Protein AF-A0A839UXY5-F1 (afdb_monomer_lite)

Foldseek 3Di:
DDDPDDPPPPPPPPPPPDPQLQDFLDADPVQLETEGAGLCVVVDDLVCVLVSVVSNCVVVVDDPDWHKYFYFNDSVCVPDPDDDLQTGAWMAIPVQCWIWGRDPPDPDIDIHRHDD

Organism: NCBI:txid1510459

Sequence (116 aa):
MNKVLLVVAALFSFNTLADTCTEIAKYDELMSQIYVVCPDLPNINDDDLGTIVYTIFKENEFTPDEYTIDFVTSKQFLTQESLTKENHVGFYYTHDNGLIIWPKNQDKIRHVQLRI

Radius of gyration: 18.56 Å; chains: 1; bounding box: 71×27×42 Å

Secondary structure (DSSP, 8-state):
------------------TTSS-EEEEETTTTEEEEE-TTGGGS-HHHHHHHHHHHHHHTT--SS--EEEEES-GGGGGSSS--TTTEEEEEETTTTEEEE--TT-SS-EEEE---

Structure (mmCIF, N/CA/C/O backbone):
data_AF-A0A839UXY5-F1
#
_entry.id   AF-A0A839UXY5-F1
#
loop_
_atom_site.group_PDB
_atom_site.id
_atom_site.type_symbol
_atom_site.label_atom_id
_atom_site.label_alt_id
_atom_site.label_comp_id
_atom_site.label_asym_id
_atom_site.label_entity_id
_atom_site.label_seq_id
_atom_site.pdbx_PDB_ins_code
_atom_site.Cartn_x
_atom_site.Cartn_y
_atom_site.Cartn_z
_atom_site.occupancy
_atom_site.B_iso_or_equiv
_atom_site.auth_seq_id
_atom_site.auth_comp_id
_atom_site.auth_asym_id
_atom_site.auth_atom_id
_atom_site.pdbx_PDB_model_num
ATOM 1 N N . MET A 1 1 ? -56.680 -0.500 -26.641 1.00 41.47 1 MET A N 1
ATOM 2 C CA . MET A 1 1 ? -55.532 -1.300 -27.123 1.00 41.47 1 MET A CA 1
ATOM 3 C C . MET A 1 1 ? -54.241 -0.638 -26.669 1.00 41.47 1 MET A C 1
ATOM 5 O O . MET A 1 1 ? -54.153 0.582 -26.693 1.00 41.47 1 MET A O 1
ATOM 9 N N . ASN A 1 2 ? -53.339 -1.460 -26.139 1.00 39.28 2 ASN A N 1
ATOM 10 C CA . ASN A 1 2 ? -52.280 -1.162 -25.169 1.00 39.28 2 ASN A CA 1
ATOM 11 C C . ASN A 1 2 ? -51.307 -0.029 -25.533 1.00 39.28 2 ASN A C 1
ATOM 13 O O . ASN A 1 2 ? -50.680 -0.056 -26.587 1.00 39.28 2 ASN A O 1
ATOM 17 N N . LYS A 1 3 ? -51.087 0.890 -24.582 1.00 45.91 3 LYS A N 1
ATOM 18 C CA . LYS A 1 3 ? -49.857 1.688 -24.493 1.00 45.91 3 LYS A CA 1
ATOM 19 C C . LYS A 1 3 ? -48.847 0.877 -23.680 1.00 45.91 3 LYS A C 1
ATOM 21 O O . LYS A 1 3 ? -48.994 0.764 -22.467 1.00 45.91 3 LYS A O 1
ATOM 26 N N . VAL A 1 4 ? -47.869 0.271 -24.345 1.00 52.50 4 VAL A N 1
ATOM 27 C CA . VAL A 1 4 ? -46.725 -0.357 -23.672 1.00 52.50 4 VAL A CA 1
ATOM 28 C C . VAL A 1 4 ? -45.754 0.762 -23.310 1.00 52.50 4 VAL A C 1
ATOM 30 O O . VAL A 1 4 ? -45.092 1.319 -24.180 1.00 52.50 4 VAL A O 1
ATOM 33 N N . LEU A 1 5 ? -45.726 1.136 -22.032 1.00 52.59 5 LEU A N 1
ATOM 34 C CA . LEU A 1 5 ? -44.710 2.029 -21.487 1.00 52.59 5 LEU A CA 1
ATOM 35 C C . LEU A 1 5 ? -43.489 1.167 -21.142 1.00 52.59 5 LEU A C 1
ATOM 37 O O . LEU A 1 5 ? -43.499 0.427 -20.161 1.00 52.59 5 LEU A O 1
ATOM 41 N N . LEU A 1 6 ? -42.469 1.210 -21.993 1.00 49.56 6 LEU A N 1
ATOM 42 C CA . LEU A 1 6 ? -41.216 0.487 -21.795 1.00 49.56 6 LEU A CA 1
ATOM 43 C C . LEU A 1 6 ? -40.305 1.358 -20.919 1.00 49.56 6 LEU A C 1
ATOM 45 O O . LEU A 1 6 ? -39.640 2.268 -21.406 1.00 49.56 6 LEU A O 1
ATOM 49 N N . VAL A 1 7 ? -40.327 1.122 -19.606 1.00 55.56 7 VAL A N 1
ATOM 50 C CA . VAL A 1 7 ? -39.362 1.717 -18.672 1.00 55.56 7 VAL A CA 1
ATOM 51 C C . VAL A 1 7 ? -38.105 0.856 -18.717 1.00 55.56 7 VAL A C 1
ATOM 53 O O . VAL A 1 7 ? -38.016 -0.174 -18.054 1.00 55.56 7 VAL A O 1
ATOM 56 N N . VAL A 1 8 ? -37.138 1.262 -19.537 1.00 54.78 8 VAL A N 1
ATOM 57 C CA . VAL A 1 8 ? -35.776 0.722 -19.482 1.00 54.78 8 VAL A CA 1
ATOM 58 C C . VAL A 1 8 ? -35.080 1.410 -18.313 1.00 54.78 8 VAL A C 1
ATOM 60 O O . VAL A 1 8 ? -34.494 2.480 -18.457 1.00 54.78 8 VAL A O 1
ATOM 63 N N . ALA A 1 9 ? -35.194 0.816 -17.126 1.00 54.34 9 ALA A N 1
ATOM 64 C CA . ALA A 1 9 ? -34.331 1.146 -16.004 1.00 54.34 9 ALA A CA 1
ATOM 65 C C . ALA A 1 9 ? -32.935 0.597 -16.322 1.00 54.34 9 ALA A C 1
ATOM 67 O O . ALA A 1 9 ? -32.608 -0.543 -15.996 1.00 54.34 9 ALA A O 1
ATOM 68 N N . ALA A 1 10 ? -32.128 1.396 -17.020 1.00 52.59 10 ALA A N 1
ATOM 69 C CA . ALA A 1 10 ? -30.698 1.167 -17.119 1.00 52.59 10 ALA A CA 1
ATOM 70 C C . ALA A 1 10 ? -30.101 1.407 -15.726 1.00 52.59 10 ALA A C 1
ATOM 72 O O . ALA A 1 10 ? -29.702 2.518 -15.379 1.00 52.59 10 ALA A O 1
ATOM 73 N N . LEU A 1 11 ? -30.113 0.360 -14.901 1.00 43.88 11 LEU A N 1
ATOM 74 C CA . LEU A 1 11 ? -29.339 0.282 -13.672 1.00 43.88 11 LEU A CA 1
ATOM 75 C C . LEU A 1 11 ? -27.864 0.200 -14.074 1.00 43.88 11 LEU A C 1
ATOM 77 O O . LEU A 1 11 ? -27.267 -0.872 -14.104 1.00 43.88 11 LEU A O 1
ATOM 81 N N . PHE A 1 12 ? -27.281 1.346 -14.419 1.00 49.41 12 PHE A N 1
ATOM 82 C CA . PHE A 1 12 ? -25.841 1.524 -14.329 1.00 49.41 12 PHE A CA 1
ATOM 83 C C . PHE A 1 12 ? -25.503 1.583 -12.841 1.00 49.41 12 PHE A C 1
ATOM 85 O O . PHE A 1 12 ? -25.390 2.648 -12.238 1.00 49.41 12 PHE A O 1
ATOM 92 N N . SER A 1 13 ? -25.405 0.406 -12.228 1.00 39.38 13 SER A N 1
ATOM 93 C CA . SER A 1 13 ? -24.669 0.229 -10.988 1.00 39.38 13 SER A CA 1
ATOM 94 C C . SER A 1 13 ? -23.206 0.479 -11.327 1.00 39.38 13 SER A C 1
ATOM 96 O O . SER A 1 13 ? -22.485 -0.428 -11.734 1.00 39.38 13 SER A O 1
ATOM 98 N N . PHE A 1 14 ? -22.781 1.737 -11.235 1.00 42.94 14 PHE A N 1
ATOM 99 C CA . PHE A 1 14 ? -21.368 2.049 -11.128 1.00 42.94 14 PHE A CA 1
ATOM 100 C C . PHE A 1 14 ? -20.891 1.368 -9.845 1.00 42.94 14 PHE A C 1
ATOM 102 O O . PHE A 1 14 ? -21.169 1.839 -8.744 1.00 42.94 14 PHE A O 1
ATOM 109 N N . ASN A 1 15 ? -20.239 0.215 -9.987 1.00 39.25 15 ASN A N 1
ATOM 110 C CA . ASN A 1 15 ? -19.359 -0.299 -8.953 1.00 39.25 15 ASN A CA 1
ATOM 111 C C . ASN A 1 15 ? -18.218 0.713 -8.867 1.00 39.25 15 ASN A C 1
ATOM 113 O O . ASN A 1 15 ? -17.229 0.599 -9.585 1.00 39.25 15 ASN A O 1
ATOM 117 N N . THR A 1 16 ? -18.397 1.761 -8.067 1.00 43.47 16 THR A N 1
ATOM 118 C CA . THR A 1 16 ? -17.307 2.629 -7.635 1.00 43.47 16 THR A CA 1
ATOM 119 C C . THR A 1 16 ? -16.411 1.763 -6.757 1.00 43.47 16 THR A C 1
ATOM 121 O O . THR A 1 16 ? -16.581 1.703 -5.539 1.00 43.47 16 THR A O 1
ATOM 124 N N . LEU A 1 17 ? -15.535 0.986 -7.392 1.00 48.03 17 LEU A N 1
ATOM 125 C CA . LEU A 1 17 ? -14.379 0.403 -6.737 1.00 48.03 17 LEU A CA 1
ATOM 126 C C . LEU A 1 17 ? -13.593 1.578 -6.158 1.00 48.03 17 LEU A C 1
ATOM 128 O O . LEU A 1 17 ? -13.076 2.385 -6.914 1.00 48.03 17 LEU A O 1
ATOM 132 N N . ALA A 1 18 ? -13.569 1.686 -4.833 1.00 47.12 18 ALA A N 1
ATOM 133 C CA . ALA A 1 18 ? -12.376 2.075 -4.094 1.00 47.12 18 ALA A CA 1
ATOM 134 C C . ALA A 1 18 ? -11.511 3.206 -4.701 1.00 47.12 18 ALA A C 1
ATOM 136 O O . ALA A 1 18 ? -10.300 3.035 -4.817 1.00 47.12 18 ALA A O 1
ATOM 137 N N . ASP A 1 19 ? -12.089 4.377 -4.996 1.00 53.88 19 ASP A N 1
ATOM 138 C CA . ASP A 1 19 ? -11.346 5.582 -5.437 1.00 53.88 19 ASP A CA 1
ATOM 139 C C . ASP A 1 19 ? -10.258 6.043 -4.435 1.00 53.88 19 ASP A C 1
ATOM 141 O O . ASP A 1 19 ? -9.545 7.010 -4.674 1.00 53.88 19 ASP A O 1
ATOM 145 N N . THR A 1 20 ? -10.116 5.386 -3.282 1.00 67.81 20 THR A N 1
ATOM 146 C CA . THR A 1 20 ? -9.202 5.782 -2.207 1.00 67.81 20 THR A CA 1
ATOM 147 C C . THR A 1 20 ? -7.893 4.997 -2.180 1.00 67.81 20 THR A C 1
ATOM 149 O O . THR A 1 20 ? -6.909 5.493 -1.643 1.00 67.81 20 THR A O 1
ATOM 152 N N . CYS A 1 21 ? -7.827 3.800 -2.769 1.00 86.69 21 CYS A N 1
ATOM 153 C CA . CYS A 1 21 ? -6.695 2.890 -2.555 1.00 86.69 21 CYS A CA 1
ATOM 154 C C . CYS A 1 21 ? -5.510 3.087 -3.506 1.00 86.69 21 CYS A C 1
ATOM 156 O O . CYS A 1 21 ? -4.535 2.350 -3.395 1.00 86.69 21 CYS A O 1
ATOM 158 N N . THR A 1 22 ? -5.580 4.045 -4.428 1.00 84.50 22 THR A N 1
ATOM 159 C CA . THR A 1 22 ? -4.500 4.360 -5.378 1.00 84.50 22 THR A CA 1
ATOM 160 C C . THR A 1 22 ? -3.860 5.727 -5.126 1.00 84.50 22 THR A C 1
ATOM 162 O O . THR A 1 22 ? -2.780 5.999 -5.644 1.00 84.50 22 THR A O 1
ATOM 165 N N . GLU A 1 23 ? -4.473 6.579 -4.295 1.00 87.69 23 GLU A N 1
ATOM 166 C CA . GLU A 1 23 ? -3.940 7.904 -3.967 1.00 87.69 23 GLU A CA 1
ATOM 167 C C . GLU A 1 23 ? -2.804 7.803 -2.936 1.00 87.69 23 GLU A C 1
ATOM 169 O O . GLU A 1 23 ? -2.986 7.335 -1.805 1.00 87.69 23 GLU A O 1
ATOM 174 N N . ILE A 1 24 ? -1.629 8.317 -3.304 1.00 89.81 24 ILE A N 1
ATOM 175 C CA . ILE A 1 24 ? -0.496 8.447 -2.389 1.00 89.81 24 ILE A CA 1
ATOM 176 C C . ILE A 1 24 ? -0.755 9.603 -1.429 1.00 89.81 24 ILE A C 1
ATOM 178 O O . ILE A 1 24 ? -0.884 10.761 -1.821 1.00 89.81 24 ILE A O 1
ATOM 182 N N . ALA A 1 25 ? -0.780 9.293 -0.139 1.00 90.56 25 ALA A N 1
ATOM 183 C CA . ALA A 1 25 ? -0.947 10.284 0.910 1.00 90.56 25 ALA A CA 1
ATOM 184 C C . ALA A 1 25 ? 0.390 10.850 1.413 1.00 90.56 25 ALA A C 1
ATOM 186 O O . ALA A 1 25 ? 0.429 11.984 1.893 1.00 90.56 25 ALA A O 1
ATOM 187 N N . LYS A 1 26 ? 1.477 10.076 1.311 1.00 91.44 26 LYS A N 1
ATOM 188 C CA . LYS A 1 26 ? 2.851 10.512 1.598 1.00 91.44 26 LYS A CA 1
ATOM 189 C C . LYS A 1 26 ? 3.838 9.632 0.832 1.00 91.44 26 LYS A C 1
ATOM 191 O O . LYS A 1 26 ? 3.619 8.433 0.711 1.00 91.44 26 LYS A O 1
ATOM 196 N N . TYR A 1 27 ? 4.937 10.224 0.382 1.00 91.88 27 TYR A N 1
ATOM 197 C CA . TYR A 1 27 ? 6.087 9.512 -0.164 1.00 91.88 27 TYR A CA 1
ATOM 198 C C . TYR A 1 27 ? 7.353 9.980 0.563 1.00 91.88 27 TYR A C 1
ATOM 200 O O . TYR A 1 27 ? 7.573 11.183 0.707 1.00 91.88 27 TYR A O 1
ATOM 208 N N . ASP A 1 28 ? 8.132 9.030 1.074 1.00 90.06 28 ASP A N 1
ATOM 209 C CA . ASP A 1 28 ? 9.457 9.250 1.648 1.00 90.06 28 ASP A CA 1
ATOM 210 C C . ASP A 1 28 ? 10.509 8.718 0.671 1.00 90.06 28 ASP A C 1
ATOM 212 O O . ASP A 1 28 ? 10.731 7.511 0.566 1.00 90.06 28 ASP A O 1
ATOM 216 N N . GLU A 1 29 ? 11.126 9.636 -0.071 1.00 87.62 29 GLU A N 1
ATOM 217 C CA . GLU A 1 29 ? 12.111 9.321 -1.108 1.00 87.62 29 GLU A CA 1
ATOM 218 C C . GLU A 1 29 ? 13.391 8.702 -0.539 1.00 87.62 29 GLU A C 1
ATOM 220 O O . GLU A 1 29 ? 13.960 7.807 -1.154 1.00 87.62 29 GLU A O 1
ATOM 225 N N . LEU A 1 30 ? 13.831 9.127 0.651 1.00 88.50 30 LEU A N 1
ATOM 226 C CA . LEU A 1 30 ? 15.072 8.629 1.255 1.00 88.50 30 LEU A CA 1
ATOM 227 C C . LEU A 1 30 ? 14.953 7.169 1.689 1.00 88.50 30 LEU A C 1
ATOM 229 O O . LEU A 1 30 ? 15.947 6.445 1.702 1.00 88.50 30 LEU A O 1
ATOM 233 N N . MET A 1 31 ? 13.744 6.764 2.074 1.00 89.81 31 MET A N 1
ATOM 234 C CA . MET A 1 31 ? 13.442 5.419 2.554 1.00 89.81 31 MET A CA 1
ATOM 235 C C . MET A 1 31 ? 12.776 4.539 1.488 1.00 89.81 31 MET A C 1
ATOM 237 O O . MET A 1 31 ? 12.507 3.372 1.766 1.00 89.81 31 MET A O 1
ATOM 241 N N . SER A 1 32 ? 12.468 5.086 0.306 1.00 92.44 32 SER A N 1
ATOM 242 C CA . SER A 1 32 ? 11.641 4.442 -0.725 1.00 92.44 32 SER A CA 1
ATOM 243 C C . SER A 1 32 ? 10.300 3.916 -0.186 1.00 92.44 32 SER A C 1
ATOM 245 O O . SER A 1 32 ? 9.824 2.849 -0.579 1.00 92.44 32 SER A O 1
ATOM 247 N N . GLN A 1 33 ? 9.670 4.670 0.723 1.00 93.31 33 GLN A N 1
ATOM 248 C CA . GLN A 1 33 ? 8.407 4.286 1.366 1.00 93.31 33 GLN A CA 1
ATOM 249 C C . GLN A 1 33 ? 7.239 5.116 0.846 1.00 93.31 33 GLN A C 1
ATOM 251 O O . GLN A 1 33 ? 7.259 6.348 0.874 1.00 93.31 33 GLN A O 1
ATOM 256 N N . ILE A 1 34 ? 6.179 4.436 0.428 1.00 94.00 34 ILE A N 1
ATOM 257 C CA . ILE A 1 34 ? 4.943 5.038 -0.063 1.00 94.00 34 ILE A CA 1
ATOM 258 C C . ILE A 1 34 ? 3.838 4.753 0.952 1.00 94.00 34 ILE A C 1
ATOM 260 O O . ILE A 1 34 ? 3.673 3.626 1.402 1.00 94.00 34 ILE A O 1
ATOM 264 N N . TYR A 1 35 ? 3.039 5.759 1.289 1.00 94.25 35 TYR A N 1
ATOM 265 C CA . TYR A 1 35 ? 1.901 5.610 2.187 1.00 94.25 35 TYR A CA 1
ATOM 266 C C . TYR A 1 35 ? 0.604 5.878 1.436 1.00 94.25 35 TYR A C 1
ATOM 268 O O . TYR A 1 35 ? 0.423 6.952 0.855 1.00 94.25 35 TYR A O 1
ATOM 276 N N . VAL A 1 36 ? -0.324 4.928 1.505 1.00 94.56 36 VAL A N 1
ATOM 277 C CA . VAL A 1 36 ? -1.604 4.968 0.786 1.00 94.56 36 VAL A CA 1
ATOM 278 C C . VAL A 1 36 ? -2.754 4.805 1.767 1.00 94.56 36 VAL A C 1
ATOM 280 O O . VAL A 1 36 ? -2.716 3.951 2.651 1.00 94.56 36 VAL A O 1
ATOM 283 N N . VAL A 1 37 ? -3.805 5.614 1.630 1.00 93.88 37 V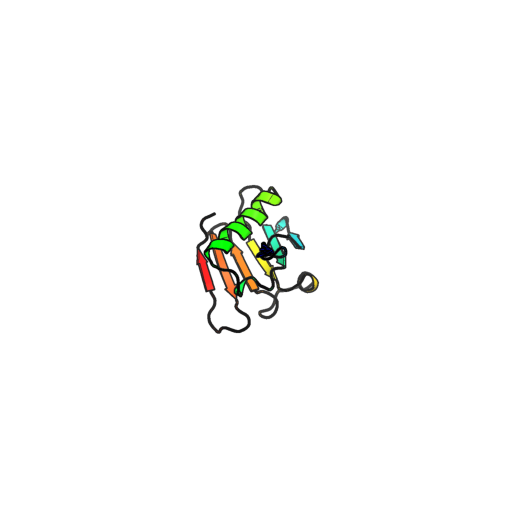AL A N 1
ATOM 284 C CA . VAL A 1 37 ? -4.980 5.520 2.510 1.00 93.88 37 VAL A CA 1
ATOM 285 C C . VAL A 1 37 ? -5.996 4.557 1.916 1.00 93.88 37 VAL A C 1
ATOM 287 O O . VAL A 1 37 ? -6.804 4.935 1.082 1.00 93.88 37 VAL A O 1
ATOM 290 N N . CYS A 1 38 ? -6.001 3.316 2.389 1.00 93.44 38 CYS A N 1
ATOM 291 C CA . CYS A 1 38 ? -6.880 2.268 1.881 1.00 93.44 38 CYS A CA 1
ATOM 292 C C . CYS A 1 38 ? -7.543 1.500 3.037 1.00 93.44 38 CYS A C 1
ATOM 294 O O . CYS A 1 38 ? -7.166 0.362 3.321 1.00 93.44 38 CYS A O 1
ATOM 296 N N . PRO A 1 39 ? -8.534 2.089 3.736 1.00 90.44 39 PRO A N 1
ATOM 297 C CA . PRO A 1 39 ? -9.183 1.441 4.880 1.00 90.44 39 PRO A CA 1
ATOM 298 C C . PRO A 1 39 ? -9.880 0.123 4.516 1.00 90.44 39 PRO A C 1
ATOM 300 O O . PRO A 1 39 ? -10.019 -0.751 5.372 1.00 90.44 39 PRO A O 1
ATOM 303 N N . ASP A 1 40 ? -10.288 -0.023 3.256 1.00 90.50 40 ASP A N 1
ATOM 304 C CA . ASP A 1 40 ? -11.008 -1.187 2.749 1.00 90.50 40 ASP A CA 1
ATOM 305 C C . ASP A 1 40 ? -10.107 -2.246 2.108 1.00 90.50 40 ASP A C 1
ATOM 307 O O . ASP A 1 40 ? -10.638 -3.246 1.632 1.00 90.50 40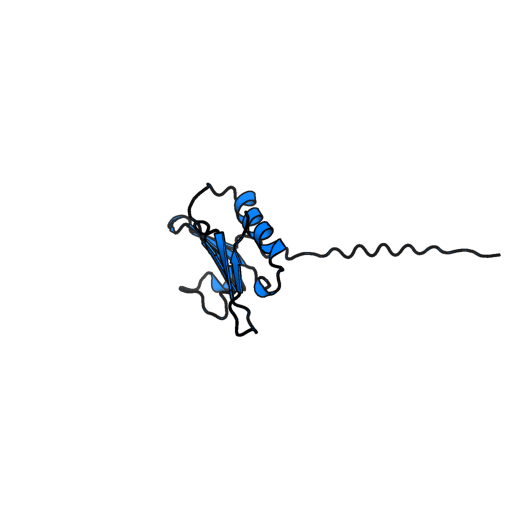 ASP A O 1
ATOM 311 N N . LEU A 1 41 ? -8.771 -2.098 2.148 1.00 92.56 41 LEU A N 1
ATOM 312 C CA . LEU A 1 41 ? -7.825 -3.087 1.602 1.00 92.56 41 LEU A CA 1
ATOM 313 C C . LEU A 1 41 ? -8.180 -4.541 1.977 1.00 92.56 41 LEU A C 1
ATOM 315 O O . LEU A 1 41 ? -8.177 -5.397 1.089 1.00 92.56 41 LEU A O 1
ATOM 319 N N . PRO A 1 42 ? -8.568 -4.858 3.235 1.00 91.12 42 PRO A N 1
ATOM 320 C CA . PRO A 1 42 ? -8.934 -6.225 3.604 1.00 91.12 42 PRO A CA 1
ATOM 321 C C . PRO A 1 42 ? -10.151 -6.799 2.869 1.00 91.12 42 PRO A C 1
ATOM 323 O O . PRO A 1 42 ? -10.283 -8.021 2.775 1.00 91.12 42 PRO A O 1
ATOM 326 N N . ASN A 1 43 ? -11.024 -5.941 2.344 1.00 90.38 43 ASN A N 1
ATOM 327 C CA . ASN A 1 43 ? -12.264 -6.314 1.666 1.00 90.38 43 ASN A CA 1
ATOM 328 C C . ASN A 1 43 ? -12.102 -6.430 0.140 1.00 90.38 43 ASN A C 1
ATOM 330 O O . ASN A 1 43 ? -13.039 -6.851 -0.536 1.00 90.38 43 ASN A O 1
ATOM 334 N N . ILE A 1 44 ? -10.937 -6.063 -0.402 1.00 90.88 44 ILE A N 1
ATOM 335 C CA . ILE A 1 44 ? -10.647 -6.116 -1.839 1.00 90.88 44 ILE A CA 1
ATOM 336 C C . ILE A 1 44 ? -10.320 -7.555 -2.247 1.00 90.88 44 ILE A C 1
ATOM 338 O O . ILE A 1 44 ? -9.663 -8.279 -1.495 1.00 90.88 44 ILE A O 1
ATOM 342 N N . ASN A 1 45 ? -10.800 -7.973 -3.421 1.00 89.69 45 ASN A N 1
ATOM 343 C CA . ASN A 1 45 ? -10.512 -9.291 -3.979 1.00 89.69 45 ASN A CA 1
ATOM 344 C C . ASN A 1 45 ? -9.056 -9.375 -4.461 1.00 89.69 45 ASN A C 1
ATOM 346 O O . ASN A 1 45 ? -8.507 -8.393 -4.956 1.00 89.69 45 ASN A O 1
ATOM 350 N N . ASP A 1 46 ? -8.445 -10.555 -4.367 1.00 89.81 46 ASP A N 1
ATOM 351 C CA . ASP A 1 46 ? -7.023 -10.731 -4.677 1.00 89.81 46 ASP A CA 1
ATOM 352 C C . ASP A 1 46 ? -6.685 -10.386 -6.141 1.00 89.81 46 ASP A C 1
ATOM 354 O O . ASP A 1 46 ? -5.607 -9.855 -6.410 1.00 89.81 46 ASP A O 1
ATOM 358 N N . ASP A 1 47 ? -7.628 -10.596 -7.068 1.00 88.50 47 ASP A N 1
ATOM 359 C CA . ASP A 1 47 ? -7.478 -10.248 -8.490 1.00 88.50 47 ASP A CA 1
ATOM 360 C C . ASP A 1 47 ? -7.328 -8.730 -8.727 1.00 88.50 47 ASP A C 1
ATOM 362 O O . ASP A 1 47 ? -6.660 -8.308 -9.673 1.00 88.50 47 ASP A O 1
ATOM 366 N N . ASP A 1 48 ? -7.909 -7.900 -7.855 1.00 91.25 48 ASP A N 1
ATOM 367 C CA . ASP A 1 48 ? -7.905 -6.440 -8.000 1.00 91.25 48 ASP A CA 1
ATOM 368 C C . ASP A 1 48 ? -6.679 -5.791 -7.334 1.00 91.25 48 ASP A C 1
ATOM 370 O O . ASP A 1 48 ? -6.266 -4.692 -7.713 1.00 91.25 48 ASP A O 1
ATOM 374 N N . LEU A 1 49 ? -6.046 -6.474 -6.372 1.00 93.19 49 LEU A N 1
ATOM 375 C CA . LEU A 1 49 ? -4.907 -5.943 -5.608 1.00 93.19 49 LEU A CA 1
ATOM 376 C C . LEU A 1 49 ? -3.696 -5.630 -6.494 1.00 93.19 49 LEU A C 1
ATOM 378 O O . LEU A 1 49 ? -3.042 -4.605 -6.306 1.00 93.19 49 LEU A O 1
ATOM 382 N N . GLY A 1 50 ? -3.420 -6.485 -7.484 1.00 92.62 50 GLY A N 1
ATOM 383 C CA . GLY A 1 50 ? -2.345 -6.246 -8.451 1.00 92.62 50 GLY A CA 1
ATOM 384 C C . GLY A 1 50 ? -2.581 -4.968 -9.255 1.00 92.62 50 GLY A C 1
ATOM 385 O O . GLY A 1 50 ? -1.663 -4.172 -9.434 1.00 92.62 50 GLY A O 1
ATOM 386 N N . THR A 1 51 ? -3.830 -4.721 -9.659 1.00 91.62 51 THR A N 1
ATOM 387 C CA . THR A 1 51 ? -4.214 -3.509 -10.394 1.00 91.62 51 THR A CA 1
ATOM 388 C C . THR A 1 51 ? -4.036 -2.254 -9.543 1.00 91.62 51 THR A C 1
ATOM 390 O O . THR A 1 51 ? -3.561 -1.242 -10.053 1.00 91.62 51 THR A O 1
ATOM 393 N N . ILE A 1 52 ? -4.356 -2.311 -8.248 1.00 92.81 52 ILE A N 1
ATOM 394 C CA . ILE A 1 52 ? -4.155 -1.189 -7.315 1.00 92.81 52 ILE A CA 1
ATOM 395 C C . ILE A 1 52 ? -2.674 -0.830 -7.214 1.00 92.81 52 ILE A C 1
ATOM 397 O O . ILE A 1 52 ? -2.304 0.321 -7.444 1.00 92.81 52 ILE A O 1
ATOM 401 N N . VAL A 1 53 ? -1.821 -1.818 -6.931 1.00 93.75 53 VAL A N 1
ATOM 402 C CA . VAL A 1 53 ? -0.371 -1.606 -6.812 1.00 93.75 53 VAL A CA 1
ATOM 403 C C . VAL A 1 53 ? 0.223 -1.117 -8.134 1.00 93.75 53 VAL A C 1
ATOM 405 O O . VAL A 1 53 ? 0.957 -0.131 -8.147 1.00 93.75 53 VAL A O 1
ATOM 408 N N . TYR A 1 54 ? -0.154 -1.735 -9.257 1.00 91.31 54 TYR A N 1
ATOM 409 C CA . TYR A 1 54 ? 0.244 -1.285 -10.592 1.00 91.31 54 TYR A CA 1
ATOM 410 C C . TYR A 1 54 ? -0.117 0.183 -10.839 1.00 91.31 54 TYR A C 1
ATOM 412 O O . TYR A 1 54 ? 0.698 0.945 -11.354 1.00 91.31 54 TYR A O 1
ATOM 420 N N . THR A 1 55 ? -1.333 0.582 -10.464 1.00 91.06 55 THR A N 1
ATOM 421 C CA . THR A 1 55 ? -1.838 1.943 -10.671 1.00 91.06 55 THR A CA 1
ATOM 422 C C . THR A 1 55 ? -1.057 2.949 -9.830 1.00 91.06 55 THR A C 1
ATOM 424 O O . THR A 1 55 ? -0.611 3.954 -10.379 1.00 91.06 55 THR A O 1
ATOM 427 N N . ILE A 1 56 ? -0.776 2.638 -8.557 1.00 91.94 56 ILE A N 1
ATOM 428 C CA . ILE A 1 56 ? 0.069 3.471 -7.683 1.00 91.94 56 ILE A CA 1
ATOM 429 C C . ILE A 1 56 ? 1.424 3.745 -8.344 1.00 91.94 56 ILE A C 1
ATOM 431 O O . ILE A 1 56 ? 1.848 4.897 -8.416 1.00 91.94 56 ILE A O 1
ATOM 435 N N . PHE A 1 57 ? 2.093 2.717 -8.873 1.00 90.56 57 PHE A N 1
ATOM 436 C CA . PHE A 1 57 ? 3.397 2.909 -9.513 1.00 90.56 57 PHE A CA 1
ATOM 437 C C . PHE A 1 57 ? 3.310 3.641 -10.850 1.00 90.56 57 PHE A C 1
ATOM 439 O O . PHE A 1 57 ? 4.088 4.559 -11.104 1.00 90.56 57 PHE A O 1
ATOM 446 N N . LYS A 1 58 ? 2.358 3.255 -11.702 1.00 87.94 58 LYS A N 1
ATOM 447 C CA . LYS A 1 58 ? 2.215 3.815 -13.047 1.00 87.94 58 LYS A CA 1
ATOM 448 C C . LYS A 1 58 ? 1.858 5.296 -13.025 1.00 87.94 58 LYS A C 1
ATOM 450 O O . LYS A 1 58 ? 2.431 6.059 -13.795 1.00 87.94 58 LYS A O 1
ATOM 455 N N . GLU A 1 59 ? 0.895 5.692 -12.196 1.00 86.12 59 GLU A N 1
ATOM 456 C CA . GLU A 1 59 ? 0.384 7.069 -12.173 1.00 86.12 59 GLU A CA 1
ATOM 457 C C . GLU A 1 59 ? 1.376 8.058 -11.560 1.00 86.12 59 GLU A C 1
ATOM 459 O O . GLU A 1 59 ? 1.305 9.248 -11.850 1.00 86.12 59 GLU A O 1
ATOM 464 N N . ASN A 1 60 ? 2.317 7.567 -10.752 1.00 82.25 60 ASN A N 1
ATOM 465 C CA . ASN A 1 60 ? 3.300 8.396 -10.059 1.00 82.25 60 ASN A CA 1
ATOM 466 C C . ASN A 1 60 ? 4.696 8.334 -10.695 1.00 82.25 60 ASN A C 1
ATOM 468 O O . ASN A 1 60 ? 5.635 8.897 -10.142 1.00 82.25 60 ASN A O 1
ATOM 472 N N . GLU A 1 61 ? 4.827 7.669 -11.851 1.00 83.81 61 GLU A N 1
ATOM 473 C CA . GLU A 1 61 ? 6.065 7.572 -12.642 1.00 83.81 61 GLU A CA 1
ATOM 474 C C . GLU A 1 61 ? 7.297 7.147 -11.822 1.00 83.81 61 GLU A C 1
ATOM 476 O O . GLU A 1 61 ? 8.426 7.543 -12.123 1.00 83.81 61 GLU A O 1
ATOM 481 N N . PHE A 1 62 ? 7.099 6.326 -10.785 1.00 83.19 62 PHE A N 1
ATOM 482 C CA . PHE A 1 62 ? 8.212 5.827 -9.986 1.00 83.19 62 PHE A CA 1
ATOM 483 C C . PHE A 1 62 ? 9.164 5.020 -10.870 1.00 83.19 62 PHE A C 1
ATOM 485 O O . PHE A 1 62 ? 8.752 4.170 -11.667 1.00 83.19 62 PHE A O 1
ATOM 492 N N . THR A 1 63 ? 10.458 5.289 -10.732 1.00 75.88 63 THR A N 1
ATOM 493 C CA . THR A 1 63 ? 11.497 4.520 -11.416 1.00 75.88 63 THR A CA 1
ATOM 494 C C . THR A 1 63 ? 11.460 3.063 -10.957 1.00 75.88 63 THR A C 1
ATOM 496 O O . THR A 1 63 ? 11.117 2.821 -9.808 1.00 75.88 63 THR A O 1
ATOM 499 N N . PRO A 1 64 ? 11.816 2.071 -11.790 1.00 68.81 64 PRO A N 1
ATOM 500 C CA . PRO A 1 64 ? 11.936 0.689 -11.328 1.00 68.81 64 PRO A CA 1
ATOM 501 C C . PRO A 1 64 ? 13.039 0.569 -10.263 1.00 68.81 64 PRO A C 1
ATOM 503 O O . PRO A 1 64 ? 14.222 0.564 -10.597 1.00 68.81 64 PRO A O 1
ATOM 506 N N . ASP A 1 65 ? 12.638 0.501 -8.996 1.00 82.00 65 ASP A N 1
ATOM 507 C CA . ASP A 1 65 ? 13.515 0.376 -7.828 1.00 82.00 65 ASP A CA 1
ATOM 508 C C . ASP A 1 65 ? 12.808 -0.416 -6.708 1.00 82.00 65 ASP A C 1
ATOM 510 O O . ASP A 1 65 ? 11.654 -0.854 -6.837 1.00 82.00 65 ASP A O 1
ATOM 514 N N . GLU A 1 66 ? 13.510 -0.637 -5.603 1.00 91.62 66 GLU A N 1
ATOM 515 C CA . GLU A 1 66 ? 12.961 -1.250 -4.403 1.00 91.62 66 GLU A CA 1
ATOM 516 C C . GLU A 1 66 ? 12.139 -0.239 -3.588 1.00 91.62 66 GLU A C 1
ATOM 518 O O . GLU A 1 66 ? 12.684 0.694 -3.005 1.00 91.62 66 GLU A O 1
ATOM 523 N N . TYR A 1 67 ? 10.820 -0.451 -3.520 1.00 94.12 67 TYR A N 1
ATOM 524 C CA . TYR A 1 67 ? 9.878 0.363 -2.752 1.00 94.12 67 TYR A CA 1
ATOM 525 C C . TYR A 1 67 ? 9.023 -0.502 -1.842 1.00 94.12 67 TYR A C 1
ATOM 527 O O . TYR A 1 67 ? 8.707 -1.654 -2.163 1.00 94.12 67 TYR A O 1
ATOM 535 N N . THR A 1 68 ? 8.550 0.102 -0.757 1.00 95.44 68 THR A N 1
ATOM 536 C CA . THR A 1 68 ? 7.454 -0.447 0.040 1.00 95.44 68 THR A CA 1
ATOM 537 C C . THR A 1 68 ? 6.218 0.437 -0.045 1.00 95.44 68 THR A C 1
ATOM 539 O O . THR A 1 68 ? 6.320 1.652 -0.227 1.00 95.44 68 THR A O 1
ATOM 542 N N . ILE A 1 69 ? 5.040 -0.170 0.101 1.00 95.56 69 ILE A N 1
ATOM 543 C CA . ILE A 1 69 ? 3.779 0.557 0.269 1.00 95.56 69 ILE A CA 1
ATOM 544 C C . ILE A 1 69 ? 3.158 0.159 1.605 1.00 95.56 69 ILE A C 1
AT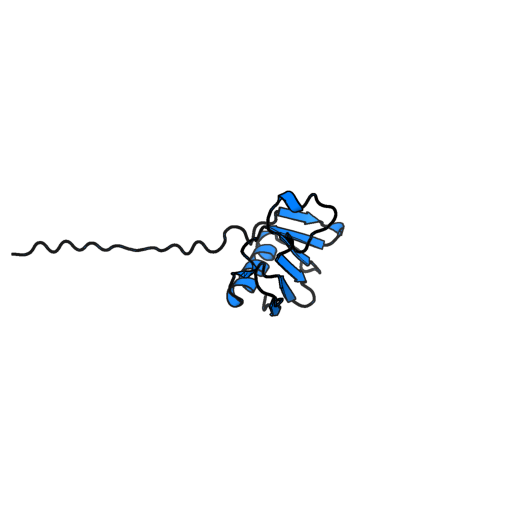OM 546 O O . ILE A 1 69 ? 2.771 -0.997 1.783 1.00 95.56 69 ILE A O 1
ATOM 550 N N . ASP A 1 70 ? 3.017 1.123 2.508 1.00 95.88 70 ASP A N 1
ATOM 551 C CA . ASP A 1 70 ? 2.260 1.003 3.749 1.00 95.88 70 ASP A CA 1
ATOM 552 C C . ASP A 1 70 ? 0.825 1.504 3.514 1.00 95.88 70 ASP A C 1
ATOM 554 O O . ASP A 1 70 ? 0.565 2.690 3.274 1.00 95.88 70 ASP A O 1
ATOM 558 N N . PHE A 1 71 ? -0.139 0.589 3.585 1.00 95.31 71 PHE A N 1
ATOM 559 C CA . PHE A 1 71 ? -1.558 0.900 3.467 1.00 95.31 71 PHE A CA 1
ATOM 560 C C . PHE A 1 71 ? -2.140 1.212 4.842 1.00 95.31 71 PHE A C 1
ATOM 562 O O . PHE A 1 71 ? -2.138 0.368 5.743 1.00 95.31 71 PHE A O 1
ATOM 569 N N . VAL A 1 72 ? -2.693 2.413 5.000 1.00 93.75 72 VAL A N 1
ATOM 570 C CA . VAL A 1 72 ? -3.222 2.910 6.273 1.00 93.75 72 VAL A CA 1
ATOM 571 C C . VAL A 1 72 ? -4.712 3.221 6.211 1.00 93.75 72 VAL A C 1
ATOM 573 O O . VAL A 1 72 ? -5.280 3.468 5.149 1.00 93.75 72 VAL A O 1
ATOM 576 N N . THR A 1 73 ? -5.370 3.263 7.367 1.00 91.81 73 THR A N 1
ATOM 577 C CA . THR A 1 73 ? -6.815 3.549 7.434 1.00 91.81 73 THR A CA 1
ATOM 578 C C . THR A 1 73 ? -7.173 5.031 7.279 1.00 91.81 73 THR A C 1
ATOM 580 O O . THR A 1 73 ? -8.327 5.339 6.988 1.00 91.81 73 THR A O 1
ATOM 583 N N . SER A 1 74 ? -6.233 5.966 7.489 1.00 90.31 74 SER A N 1
ATOM 584 C CA . SER A 1 74 ? -6.475 7.418 7.383 1.00 90.31 74 SER A CA 1
ATOM 585 C C . SER A 1 74 ? -5.180 8.242 7.320 1.00 90.31 74 SER A C 1
ATOM 587 O O . SER A 1 74 ? -4.177 7.877 7.935 1.00 90.31 74 SER A O 1
ATOM 589 N N . LYS A 1 75 ? -5.231 9.417 6.664 1.00 89.75 75 LYS A N 1
ATOM 590 C CA . LYS A 1 75 ? -4.115 10.387 6.567 1.00 89.75 75 LYS A CA 1
ATOM 591 C C . LYS A 1 75 ? -3.595 10.846 7.938 1.00 89.75 75 LYS A C 1
ATOM 593 O O . LYS A 1 75 ? -2.417 11.158 8.070 1.00 89.75 75 LYS A O 1
ATOM 598 N N . GLN A 1 76 ? -4.443 10.857 8.970 1.00 88.00 76 GLN A N 1
ATOM 599 C CA . GLN A 1 76 ? -4.066 11.313 10.319 1.00 88.00 76 GLN A CA 1
ATOM 600 C C . GLN A 1 76 ? -2.976 10.456 10.985 1.00 88.00 76 GLN A C 1
ATOM 602 O O . GLN A 1 76 ? -2.341 10.898 11.937 1.00 88.00 76 GLN A O 1
ATOM 607 N N . PHE A 1 77 ? -2.774 9.221 10.517 1.00 85.88 77 PHE A N 1
ATOM 608 C CA . PHE A 1 77 ? -1.795 8.303 11.095 1.00 85.88 77 PHE A CA 1
ATOM 609 C C . PHE A 1 77 ? -0.387 8.493 10.518 1.00 85.88 77 PHE A C 1
ATOM 611 O O . PHE A 1 77 ? 0.577 8.014 11.101 1.00 85.88 77 PHE A O 1
ATOM 618 N N . LEU A 1 78 ? -0.245 9.269 9.439 1.00 83.94 78 LEU A N 1
ATOM 619 C CA . LEU A 1 78 ? 1.040 9.528 8.775 1.00 83.94 78 LEU A CA 1
ATOM 620 C C . LEU A 1 78 ? 1.956 10.482 9.549 1.00 83.94 78 LEU A C 1
ATOM 622 O O . LEU A 1 78 ? 3.137 10.605 9.231 1.00 83.94 78 LEU A O 1
ATOM 626 N N . THR A 1 79 ? 1.411 11.180 10.547 1.00 78.56 79 THR A N 1
ATOM 627 C CA . THR A 1 79 ? 2.176 12.041 11.458 1.00 78.56 79 THR A CA 1
ATOM 628 C C . THR A 1 79 ? 2.668 11.293 12.695 1.00 78.56 79 THR A C 1
ATOM 630 O O . THR A 1 79 ? 3.323 11.894 13.543 1.00 78.56 79 THR A O 1
ATOM 633 N N . GLN A 1 80 ? 2.301 10.018 12.853 1.00 80.81 80 GLN A N 1
ATOM 634 C CA . GLN A 1 80 ? 2.772 9.196 13.963 1.00 80.81 80 GLN A CA 1
ATOM 635 C C . GLN A 1 80 ? 4.189 8.699 13.681 1.00 80.81 80 GLN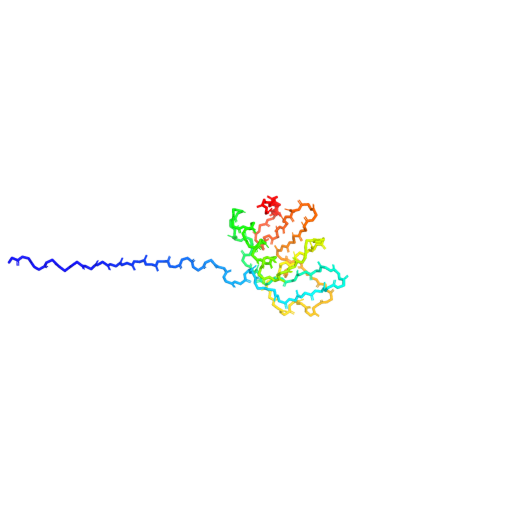 A C 1
ATOM 637 O O . GLN A 1 80 ? 4.560 8.461 12.536 1.00 80.81 80 GLN A O 1
ATOM 642 N N . GLU A 1 81 ? 4.973 8.531 14.744 1.00 81.50 81 GLU A N 1
ATOM 643 C CA . GLU A 1 81 ? 6.340 8.005 14.652 1.00 81.50 81 GLU A CA 1
ATOM 644 C C . GLU A 1 81 ? 6.360 6.539 14.189 1.00 81.50 81 GLU A C 1
ATOM 646 O O . GLU A 1 81 ? 7.319 6.085 13.576 1.00 81.50 81 GLU A O 1
ATOM 651 N N . SER A 1 82 ? 5.282 5.798 14.461 1.00 84.44 82 SER A N 1
ATOM 652 C CA . SER A 1 82 ? 5.110 4.418 14.015 1.00 84.44 82 SER A CA 1
ATOM 653 C C . SER A 1 82 ? 3.642 4.092 13.762 1.00 84.44 82 SER A C 1
ATOM 655 O O . SER A 1 82 ? 2.748 4.604 14.440 1.00 84.44 82 SER A O 1
ATOM 657 N N . LEU A 1 83 ? 3.404 3.222 12.779 1.00 88.88 83 LEU A N 1
ATOM 658 C CA . LEU A 1 83 ? 2.090 2.649 12.519 1.00 88.88 83 LEU A CA 1
ATOM 659 C C . LEU A 1 83 ? 1.784 1.534 13.528 1.00 88.88 83 LEU A C 1
ATOM 661 O O . LEU A 1 83 ? 2.669 0.802 13.975 1.00 88.88 83 LEU A O 1
ATOM 665 N N . THR A 1 84 ? 0.511 1.392 13.878 1.00 87.19 84 THR A N 1
ATOM 666 C CA . THR A 1 84 ? 0.009 0.406 14.836 1.00 87.19 84 THR A CA 1
ATOM 667 C C . THR A 1 84 ? -0.875 -0.624 14.139 1.00 87.19 84 THR A C 1
ATOM 669 O O . THR A 1 84 ? -1.298 -0.445 12.998 1.00 87.19 84 THR A O 1
ATOM 672 N N . LYS A 1 85 ? -1.215 -1.714 14.837 1.00 82.06 85 LYS A N 1
ATOM 673 C CA . LYS A 1 85 ? -2.095 -2.765 14.292 1.00 82.06 85 LYS A CA 1
ATOM 674 C C . LYS A 1 85 ? -3.498 -2.257 13.948 1.00 82.06 85 LYS A C 1
ATOM 676 O O . LYS A 1 85 ? -4.214 -2.886 13.181 1.00 82.06 85 LYS A O 1
ATOM 681 N N . GLU A 1 86 ? -3.907 -1.140 14.539 1.00 83.69 86 GLU A N 1
ATOM 682 C CA . GLU A 1 86 ? -5.219 -0.533 14.334 1.00 83.69 86 GLU A CA 1
ATOM 683 C C . GLU A 1 86 ? -5.268 0.368 13.095 1.00 83.69 86 GLU A C 1
ATOM 685 O O . GLU A 1 86 ? -6.357 0.636 12.578 1.00 83.69 86 GLU A O 1
ATOM 690 N N . ASN A 1 87 ? -4.114 0.866 12.635 1.00 89.38 87 ASN A N 1
ATOM 691 C CA . ASN A 1 87 ? -4.039 1.819 11.531 1.00 89.38 87 ASN A CA 1
ATOM 692 C C . ASN A 1 87 ? -3.235 1.337 10.321 1.00 89.38 87 ASN A C 1
ATOM 694 O O . ASN A 1 87 ? -3.417 1.918 9.254 1.00 89.38 87 ASN A O 1
ATOM 698 N N . HIS A 1 88 ? -2.448 0.271 10.460 1.00 93.06 88 HIS A N 1
ATOM 699 C CA . HIS A 1 88 ? -1.724 -0.391 9.384 1.00 93.06 88 HIS A CA 1
ATOM 700 C C . HIS A 1 88 ? -2.521 -1.598 8.882 1.00 93.06 88 HIS A C 1
ATOM 702 O O . HIS A 1 88 ? -2.676 -2.587 9.596 1.00 93.06 88 HIS A O 1
ATOM 708 N N . VAL A 1 89 ? -3.056 -1.514 7.665 1.00 93.50 89 VAL A N 1
ATOM 709 C CA . VAL A 1 89 ? -3.958 -2.539 7.105 1.00 93.50 89 VAL A CA 1
ATOM 710 C C . VAL A 1 89 ? -3.331 -3.372 5.999 1.00 93.50 89 VAL A C 1
ATOM 712 O O . VAL A 1 89 ? -3.850 -4.445 5.692 1.00 93.50 89 VAL A O 1
ATOM 715 N N . GLY A 1 90 ? -2.187 -2.958 5.461 1.00 95.25 90 GLY A N 1
ATOM 716 C CA . GLY A 1 90 ? -1.380 -3.826 4.617 1.00 95.25 90 GLY A CA 1
ATOM 717 C C . GLY A 1 90 ? -0.015 -3.254 4.284 1.00 95.25 90 GLY A C 1
ATOM 718 O O . GLY A 1 90 ? 0.205 -2.058 4.418 1.00 95.25 90 GLY A O 1
ATOM 719 N N . PHE A 1 91 ? 0.875 -4.128 3.838 1.00 96.31 91 PHE A N 1
ATOM 720 C CA . PHE A 1 91 ? 2.250 -3.819 3.477 1.00 96.31 91 PHE A CA 1
ATOM 721 C C . PHE A 1 91 ? 2.618 -4.553 2.190 1.00 96.31 91 PHE A C 1
ATOM 723 O O . PHE A 1 91 ? 2.457 -5.773 2.113 1.00 96.31 91 PHE A O 1
ATOM 730 N N . TYR A 1 92 ? 3.114 -3.818 1.201 1.00 96.88 92 TYR A N 1
ATOM 731 C CA . TYR A 1 92 ? 3.634 -4.362 -0.051 1.00 96.88 92 TYR A CA 1
ATOM 732 C C . TYR A 1 92 ? 5.130 -4.085 -0.192 1.00 96.88 92 TYR A C 1
ATOM 734 O O . TYR A 1 92 ? 5.577 -2.996 0.167 1.00 96.88 92 TYR A O 1
ATOM 742 N N . TYR A 1 93 ? 5.879 -5.026 -0.772 1.00 96.31 93 TYR A N 1
ATOM 743 C CA . TYR A 1 93 ? 7.292 -4.852 -1.112 1.00 96.31 93 TYR A CA 1
ATOM 744 C C . TYR A 1 93 ? 7.561 -5.250 -2.569 1.00 96.31 93 TYR A C 1
ATOM 746 O O . TYR A 1 93 ? 7.181 -6.332 -3.015 1.00 96.31 93 TYR A O 1
ATOM 754 N N . THR A 1 94 ?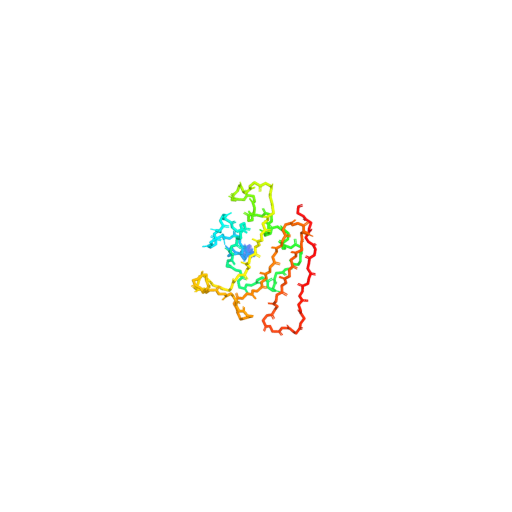 8.216 -4.373 -3.338 1.00 94.50 94 THR A N 1
ATOM 755 C CA . THR A 1 94 ? 8.462 -4.624 -4.770 1.00 94.50 94 THR A CA 1
ATOM 756 C C . THR A 1 94 ? 9.441 -5.767 -5.032 1.00 94.50 94 THR A C 1
ATOM 758 O O . THR A 1 94 ? 9.327 -6.421 -6.065 1.00 94.50 94 THR A O 1
ATOM 761 N N . HIS A 1 95 ? 10.381 -6.042 -4.122 1.00 92.75 95 HIS A N 1
ATOM 762 C CA . HIS A 1 95 ? 11.416 -7.060 -4.342 1.00 92.75 95 HIS A CA 1
ATOM 763 C C . HIS A 1 95 ? 10.837 -8.476 -4.456 1.00 92.75 95 HIS A C 1
ATOM 765 O O . HIS A 1 95 ? 11.247 -9.253 -5.318 1.00 92.75 95 HIS A O 1
ATOM 771 N N . ASP A 1 96 ? 9.874 -8.820 -3.598 1.00 93.88 96 ASP A N 1
ATOM 772 C CA . ASP A 1 96 ? 9.215 -10.127 -3.609 1.00 93.88 96 ASP A CA 1
ATOM 773 C C . ASP A 1 96 ? 7.818 -10.090 -4.241 1.00 93.88 96 ASP A C 1
ATOM 775 O O . ASP A 1 96 ? 7.204 -11.141 -4.414 1.00 93.88 96 ASP A O 1
ATOM 779 N N . ASN A 1 97 ? 7.324 -8.911 -4.638 1.00 94.00 97 ASN A N 1
ATOM 780 C CA . ASN A 1 97 ? 5.948 -8.670 -5.084 1.00 94.00 97 ASN A CA 1
ATOM 781 C C . ASN A 1 97 ? 4.897 -9.216 -4.091 1.00 94.00 97 ASN A C 1
ATOM 783 O O . ASN A 1 97 ? 3.798 -9.631 -4.483 1.00 94.00 97 ASN A O 1
ATOM 787 N N . GLY A 1 98 ? 5.250 -9.259 -2.806 1.00 96.69 98 GLY A N 1
ATOM 788 C CA . GLY A 1 98 ? 4.418 -9.763 -1.728 1.00 96.69 98 GLY A CA 1
ATOM 789 C C . GLY A 1 98 ? 3.572 -8.654 -1.118 1.00 96.69 98 GLY A C 1
ATOM 790 O O . GLY A 1 98 ? 4.076 -7.588 -0.771 1.00 96.69 98 GLY A O 1
ATOM 791 N N . LEU A 1 99 ? 2.278 -8.921 -0.949 1.00 96.81 99 LEU A N 1
ATOM 792 C CA . LEU A 1 99 ? 1.344 -8.071 -0.217 1.00 96.81 99 LEU A CA 1
ATOM 793 C C . LEU A 1 99 ? 0.829 -8.816 1.019 1.00 96.81 99 LEU A C 1
ATOM 795 O O . LEU A 1 99 ? 0.227 -9.888 0.928 1.00 96.81 99 LEU A O 1
ATOM 799 N N . ILE A 1 100 ? 1.061 -8.228 2.187 1.00 96.00 100 ILE A N 1
ATOM 800 C CA . ILE A 1 100 ? 0.545 -8.680 3.478 1.00 96.00 100 ILE A CA 1
ATOM 801 C C . ILE A 1 100 ? -0.639 -7.791 3.841 1.00 96.00 100 ILE A C 1
ATOM 803 O O . ILE A 1 100 ? -0.528 -6.573 3.795 1.00 96.00 100 ILE A O 1
ATOM 807 N N . ILE A 1 101 ? -1.768 -8.386 4.217 1.00 94.94 101 ILE A N 1
ATOM 808 C CA . ILE A 1 101 ? -2.986 -7.664 4.592 1.00 94.94 101 ILE A CA 1
ATOM 809 C C . ILE A 1 101 ? -3.411 -8.094 5.991 1.00 94.94 101 ILE A C 1
ATOM 811 O O . ILE A 1 101 ? -3.558 -9.290 6.274 1.00 94.94 101 ILE A O 1
ATOM 815 N N . TRP A 1 102 ? -3.653 -7.107 6.854 1.00 92.12 102 TRP A N 1
ATOM 816 C CA . TRP A 1 102 ? -4.138 -7.297 8.219 1.00 92.12 102 TRP A CA 1
ATOM 817 C C . TRP A 1 102 ? -5.635 -6.970 8.300 1.00 92.12 102 TRP A C 1
ATOM 819 O O . TRP A 1 102 ? -6.021 -5.801 8.361 1.00 92.12 102 TRP A O 1
ATOM 829 N N . PRO A 1 103 ? -6.517 -7.982 8.295 1.00 78.31 103 PRO A N 1
ATOM 830 C CA . PRO A 1 103 ? -7.946 -7.754 8.439 1.00 78.31 103 PRO A CA 1
ATOM 831 C C . PRO A 1 103 ? -8.308 -7.313 9.859 1.00 78.31 103 PRO A C 1
ATOM 833 O O . PRO A 1 103 ? -7.893 -7.909 10.848 1.00 78.31 103 PRO A O 1
ATOM 836 N N . LYS A 1 104 ? -9.177 -6.304 9.957 1.00 72.44 104 LYS A N 1
ATOM 837 C CA . LYS A 1 104 ? -9.621 -5.724 11.235 1.00 72.44 104 LYS A CA 1
ATOM 838 C C . LYS A 1 104 ? -10.392 -6.705 12.133 1.00 72.44 104 LYS A C 1
ATOM 840 O O . LYS A 1 104 ? -10.360 -6.569 13.349 1.00 72.44 104 LYS A O 1
ATOM 845 N N . ASN A 1 105 ? -11.096 -7.667 11.528 1.00 68.69 105 ASN A N 1
ATOM 846 C CA . ASN A 1 105 ? -12.048 -8.562 12.203 1.00 68.69 105 ASN A CA 1
ATOM 847 C C . ASN A 1 105 ? -11.773 -10.056 11.950 1.00 68.69 105 ASN A C 1
ATOM 849 O O . ASN A 1 105 ? -12.651 -10.884 12.193 1.00 68.69 105 ASN A O 1
ATOM 853 N N . GLN A 1 106 ? -10.613 -10.415 11.397 1.00 62.09 106 GLN A N 1
ATOM 854 C CA . GLN A 1 106 ? -10.258 -11.814 11.161 1.00 62.09 106 GLN A CA 1
ATOM 855 C C . GLN A 1 106 ? -8.895 -12.106 11.775 1.00 62.09 106 GLN A C 1
ATOM 857 O O . GLN A 1 106 ? -7.949 -11.348 11.601 1.00 62.09 106 GLN A O 1
ATOM 862 N N . ASP A 1 107 ? -8.776 -13.250 12.441 1.00 66.62 107 ASP A N 1
ATOM 863 C CA . ASP A 1 107 ? -7.533 -13.658 13.108 1.00 66.62 107 ASP A CA 1
ATOM 864 C C . ASP A 1 107 ? -6.447 -14.143 12.129 1.00 66.62 107 ASP A C 1
ATOM 866 O O . ASP A 1 107 ? -5.387 -14.611 12.544 1.00 66.62 107 ASP A O 1
ATOM 870 N N . LYS A 1 108 ? -6.703 -14.081 10.815 1.00 81.50 108 LYS A N 1
ATOM 871 C CA . LYS A 1 108 ? -5.789 -14.573 9.782 1.00 81.50 108 LYS A CA 1
ATOM 872 C C . LYS A 1 108 ? -5.289 -13.440 8.904 1.00 81.50 108 LYS A C 1
ATOM 874 O O . LYS A 1 108 ? -6.049 -12.847 8.149 1.00 81.50 108 LYS A O 1
ATOM 879 N N . ILE A 1 109 ? -3.981 -13.220 8.969 1.00 90.88 109 ILE A N 1
ATOM 880 C CA . ILE A 1 109 ? -3.233 -12.402 8.016 1.00 90.88 109 ILE A CA 1
ATOM 881 C C . ILE A 1 109 ? -3.394 -13.017 6.621 1.00 90.88 109 ILE A C 1
ATOM 883 O O . ILE A 1 109 ? -3.226 -14.232 6.458 1.00 90.88 109 ILE A O 1
ATOM 887 N N . ARG A 1 110 ? -3.729 -12.193 5.624 1.00 92.56 110 ARG A N 1
ATOM 888 C CA . ARG A 1 110 ? -3.801 -12.617 4.221 1.00 92.56 110 ARG A CA 1
ATOM 889 C C . ARG A 1 110 ? -2.479 -12.276 3.541 1.00 92.56 110 ARG A C 1
ATOM 891 O O . ARG A 1 110 ? -2.033 -11.136 3.598 1.00 92.56 110 ARG A O 1
ATOM 898 N N . HIS A 1 111 ? -1.853 -13.277 2.935 1.00 94.69 111 HIS A N 1
ATOM 899 C CA . HIS A 1 111 ? -0.635 -13.124 2.145 1.00 94.69 111 HIS A CA 1
ATOM 900 C C . HIS A 1 111 ? -0.993 -13.328 0.680 1.00 94.69 111 HIS A C 1
ATOM 902 O O . HIS A 1 111 ? -1.548 -14.371 0.330 1.00 94.69 111 HIS A O 1
ATOM 908 N N . VAL A 1 112 ? -0.679 -12.347 -0.158 1.00 95.19 112 VAL A N 1
ATOM 909 C CA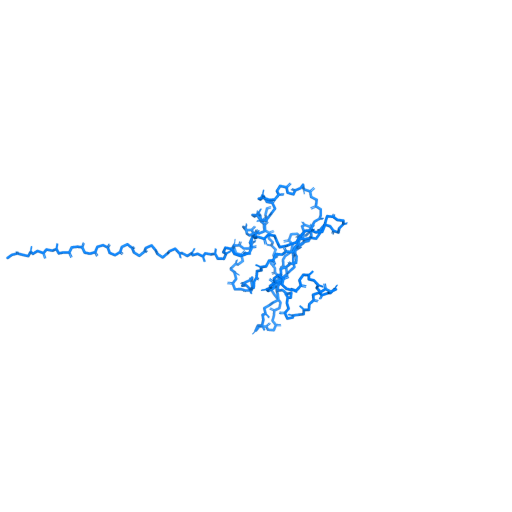 . VAL A 1 112 ? -0.994 -12.364 -1.585 1.00 95.19 112 VAL A CA 1
ATOM 910 C C . VAL A 1 112 ? 0.292 -12.153 -2.370 1.00 95.19 112 VAL A C 1
ATOM 912 O O . VAL A 1 112 ? 1.017 -11.190 -2.141 1.00 95.19 112 VAL A O 1
ATOM 915 N N . GLN A 1 113 ? 0.571 -13.061 -3.301 1.00 96.50 113 GLN A N 1
ATOM 916 C CA . GLN A 1 113 ? 1.643 -12.894 -4.276 1.00 96.50 113 GLN A CA 1
ATOM 917 C C . GLN A 1 113 ? 1.073 -12.181 -5.496 1.00 96.50 113 GLN A C 1
ATOM 919 O O . GLN A 1 113 ? 0.261 -12.760 -6.225 1.00 96.50 113 GLN A O 1
ATOM 924 N N . LEU A 1 114 ? 1.492 -10.941 -5.727 1.00 92.50 114 LEU A N 1
ATOM 925 C CA . LEU A 1 114 ? 0.984 -10.165 -6.848 1.00 92.50 114 LEU A CA 1
ATOM 926 C C . LEU A 1 114 ? 1.710 -10.539 -8.146 1.00 92.50 114 LEU A C 1
ATOM 928 O O . LEU A 1 114 ? 2.879 -10.930 -8.151 1.00 92.50 114 LEU A O 1
ATOM 932 N N . ARG A 1 115 ? 0.976 -10.439 -9.257 1.00 85.56 115 ARG A N 1
ATOM 933 C CA . ARG A 1 115 ? 1.498 -10.538 -10.625 1.00 85.56 115 ARG A CA 1
ATOM 934 C C . ARG A 1 115 ? 1.303 -9.169 -11.265 1.00 85.56 115 ARG A C 1
ATOM 936 O O . ARG A 1 115 ? 0.172 -8.841 -11.620 1.00 85.56 115 ARG A O 1
ATOM 943 N N . ILE A 1 116 ? 2.373 -8.384 -11.325 1.00 75.06 116 ILE A N 1
ATOM 944 C CA . ILE A 1 116 ? 2.367 -6.964 -11.706 1.00 75.06 116 ILE A CA 1
ATOM 945 C C . ILE A 1 116 ? 3.347 -6.716 -12.844 1.00 75.06 116 ILE A C 1
ATOM 947 O O . ILE A 1 116 ? 4.358 -7.453 -12.902 1.00 75.06 116 ILE A O 1
#

pLDDT: mean 82.03, std 16.74, range [39.25, 96.88]